Protein AF-A0A660W6Y3-F1 (afdb_monomer)

Mean predicted aligned error: 3.9 Å

Solvent-accessible surface area (backbone atoms only — not comparable to full-atom values): 3149 Å² total; per-residue (Å²): 132,58,72,70,59,51,51,52,48,44,39,42,76,74,64,67,45,50,54,66,58,50,12,62,77,71,72,50,53,42,68,56,43,52,55,51,51,54,52,50,53,54,52,51,52,53,52,55,54,56,64,73,78,110

Structure (mmCIF, N/CA/C/O backbone):
data_AF-A0A660W6Y3-F1
#
_entry.id   AF-A0A660W6Y3-F1
#
loop_
_atom_site.group_PDB
_atom_site.id
_atom_site.type_symbol
_atom_site.label_atom_id
_atom_site.label_alt_id
_atom_site.label_comp_id
_atom_site.label_asym_id
_atom_site.label_entity_id
_atom_site.label_seq_id
_atom_site.pdbx_PDB_ins_code
_atom_site.Cartn_x
_atom_site.Cartn_y
_atom_site.Cartn_z
_atom_site.occupancy
_atom_site.B_iso_or_equiv
_atom_site.auth_seq_id
_atom_site.auth_comp_id
_atom_site.auth_asym_id
_atom_site.auth_atom_id
_atom_site.pdbx_PDB_model_num
ATOM 1 N N . LEU A 1 1 ? 12.462 -5.152 -3.790 1.00 77.88 1 LEU A N 1
ATOM 2 C CA . LEU A 1 1 ? 11.568 -4.613 -2.728 1.00 77.88 1 LEU A CA 1
ATOM 3 C C . LEU A 1 1 ? 11.789 -5.379 -1.432 1.00 77.88 1 LEU A C 1
ATOM 5 O O . LEU A 1 1 ? 12.122 -6.555 -1.524 1.00 77.88 1 LEU A O 1
ATOM 9 N N . ARG A 1 2 ? 11.629 -4.750 -0.254 1.00 90.25 2 ARG A N 1
ATOM 10 C CA . ARG A 1 2 ? 11.722 -5.475 1.030 1.00 90.25 2 ARG A CA 1
ATOM 11 C C . ARG A 1 2 ? 10.505 -6.394 1.202 1.00 90.25 2 ARG A C 1
ATOM 13 O O . ARG A 1 2 ? 9.470 -6.163 0.581 1.00 90.25 2 ARG A O 1
ATOM 20 N N . GLN A 1 3 ? 10.613 -7.423 2.043 1.00 92.31 3 GLN A N 1
ATOM 21 C CA . GLN A 1 3 ? 9.524 -8.387 2.267 1.00 92.31 3 GLN A CA 1
ATOM 22 C C . GLN A 1 3 ? 8.241 -7.712 2.770 1.00 92.31 3 GLN A C 1
ATOM 24 O O . GLN A 1 3 ? 7.183 -7.898 2.182 1.00 92.31 3 GLN A O 1
ATOM 29 N N . GLN A 1 4 ? 8.354 -6.848 3.777 1.00 92.75 4 GLN A N 1
ATOM 30 C CA . GLN A 1 4 ? 7.214 -6.117 4.332 1.00 92.75 4 GLN A CA 1
ATOM 31 C C . GLN A 1 4 ? 6.537 -5.173 3.320 1.00 92.75 4 GLN A C 1
ATOM 33 O O . GLN A 1 4 ? 5.329 -4.974 3.377 1.00 92.75 4 GLN A O 1
ATOM 38 N N . ASP A 1 5 ? 7.294 -4.605 2.375 1.00 94.56 5 ASP A N 1
ATOM 39 C CA . ASP A 1 5 ? 6.733 -3.731 1.338 1.00 94.56 5 ASP A CA 1
ATOM 40 C C . ASP A 1 5 ? 5.888 -4.532 0.341 1.00 94.56 5 ASP A C 1
ATOM 42 O O . ASP A 1 5 ? 4.830 -4.079 -0.084 1.00 94.56 5 ASP A O 1
ATOM 46 N N . ARG A 1 6 ? 6.332 -5.750 -0.000 1.00 95.19 6 ARG A N 1
ATOM 47 C CA . ARG A 1 6 ? 5.543 -6.688 -0.812 1.00 95.19 6 ARG A CA 1
ATOM 48 C C . ARG A 1 6 ? 4.275 -7.108 -0.081 1.00 95.19 6 ARG A C 1
ATOM 50 O O . ARG A 1 6 ? 3.209 -7.103 -0.679 1.00 95.19 6 ARG A O 1
ATOM 57 N N . GLN A 1 7 ? 4.390 -7.419 1.207 1.00 96.81 7 GLN A N 1
ATOM 58 C CA . GLN A 1 7 ? 3.248 -7.809 2.027 1.00 96.81 7 GLN A CA 1
ATOM 59 C C . GLN A 1 7 ? 2.188 -6.698 2.088 1.00 96.81 7 GLN A C 1
ATOM 61 O O . GLN A 1 7 ? 1.007 -6.983 1.929 1.00 96.81 7 GLN A O 1
ATOM 66 N N . LEU A 1 8 ? 2.606 -5.434 2.236 1.00 96.94 8 LEU A N 1
ATOM 67 C CA . LEU A 1 8 ? 1.704 -4.280 2.183 1.00 96.94 8 LEU A CA 1
ATOM 68 C C . LEU A 1 8 ? 0.962 -4.199 0.842 1.00 96.94 8 LEU A C 1
ATOM 70 O O . LEU A 1 8 ? -0.250 -4.004 0.829 1.00 96.94 8 LEU A O 1
ATOM 74 N N . LEU A 1 9 ? 1.669 -4.371 -0.281 1.00 96.88 9 LEU A N 1
ATOM 75 C CA . LEU A 1 9 ? 1.047 -4.342 -1.608 1.00 96.88 9 LEU A CA 1
ATOM 76 C C . LEU A 1 9 ? 0.045 -5.485 -1.808 1.00 96.88 9 LEU A C 1
ATOM 78 O O . LEU A 1 9 ? -1.014 -5.252 -2.375 1.00 96.88 9 LEU A O 1
ATOM 82 N N . VAL A 1 10 ? 0.350 -6.693 -1.323 1.00 97.75 10 VAL A N 1
ATOM 83 C CA . VAL A 1 10 ? -0.571 -7.842 -1.398 1.00 97.75 10 VAL A CA 1
ATOM 84 C C . VAL A 1 10 ? -1.838 -7.581 -0.584 1.00 97.75 10 VAL A C 1
ATOM 86 O O . VAL A 1 10 ? -2.937 -7.787 -1.096 1.00 97.75 10 VAL A O 1
ATOM 89 N N . MET A 1 11 ? -1.705 -7.078 0.649 1.00 98.00 11 MET A N 1
ATOM 90 C CA . MET A 1 11 ? -2.866 -6.725 1.476 1.00 98.00 11 MET A CA 1
ATOM 91 C C . MET A 1 11 ? -3.768 -5.698 0.778 1.00 98.00 11 MET A C 1
ATOM 93 O O . MET A 1 11 ? -4.985 -5.840 0.781 1.00 98.00 11 MET A O 1
ATOM 97 N N . TYR A 1 12 ? -3.175 -4.680 0.149 1.00 98.06 12 TYR A N 1
ATOM 98 C CA . TYR A 1 12 ? -3.937 -3.609 -0.490 1.00 98.06 12 TYR A CA 1
ATOM 99 C C . TYR A 1 12 ? -4.557 -4.021 -1.836 1.00 98.06 12 TYR A C 1
ATOM 101 O O . TYR A 1 12 ? -5.750 -3.835 -2.046 1.00 98.06 12 TYR A O 1
ATOM 109 N N . TYR A 1 13 ? -3.768 -4.596 -2.749 1.00 97.50 13 TYR A N 1
ATOM 110 C CA . TYR A 1 13 ? -4.203 -4.854 -4.128 1.00 97.50 13 TYR A CA 1
ATOM 111 C C . TYR A 1 13 ? -4.853 -6.224 -4.343 1.00 97.50 13 TYR A C 1
ATOM 113 O O . TYR A 1 13 ? -5.648 -6.363 -5.266 1.00 97.50 13 TYR A O 1
ATOM 121 N N . SER A 1 14 ? -4.509 -7.236 -3.541 1.00 97.81 14 SER A N 1
ATOM 122 C CA . SER A 1 14 ? -5.045 -8.598 -3.703 1.00 97.81 14 SER A CA 1
ATOM 123 C C . SER A 1 14 ? -6.092 -8.948 -2.653 1.00 97.81 14 SER A C 1
ATOM 125 O O . SER A 1 14 ? -7.047 -9.651 -2.955 1.00 97.81 14 SER A O 1
ATOM 127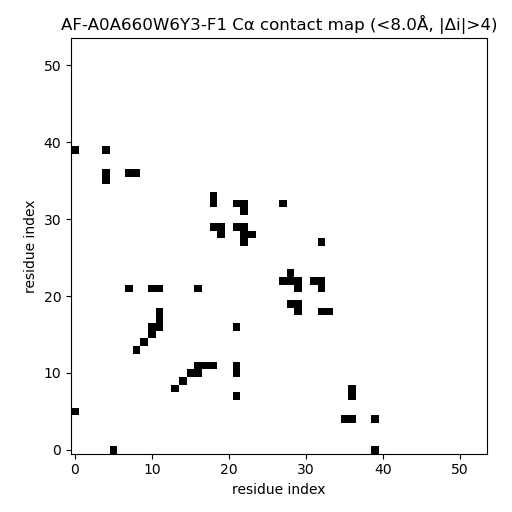 N N . GLN A 1 15 ? -5.910 -8.475 -1.419 1.00 97.69 15 GLN A N 1
ATOM 128 C CA . GLN A 1 15 ? -6.839 -8.737 -0.312 1.00 97.69 15 GLN A CA 1
ATOM 129 C C . GLN A 1 15 ? -7.826 -7.584 -0.087 1.00 97.69 15 GLN A C 1
ATOM 131 O O . GLN A 1 15 ? -8.670 -7.683 0.797 1.00 97.69 15 GLN A O 1
ATOM 136 N N . TYR A 1 16 ? -7.725 -6.506 -0.876 1.00 97.31 16 TYR A N 1
ATOM 137 C CA . TYR A 1 16 ? -8.597 -5.326 -0.822 1.00 97.31 16 TYR A CA 1
ATOM 138 C C . TYR A 1 16 ? -8.722 -4.696 0.577 1.00 97.31 16 TYR A C 1
ATOM 140 O O . TYR A 1 16 ? -9.729 -4.067 0.894 1.00 97.31 16 TYR A O 1
ATOM 148 N N . MET A 1 17 ? -7.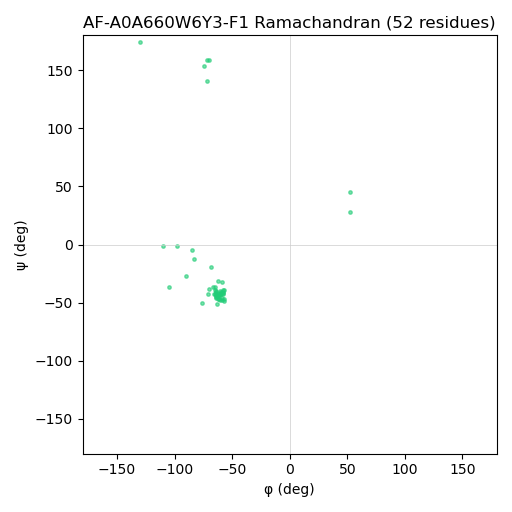692 -4.841 1.417 1.00 98.12 17 MET A N 1
ATOM 149 C CA . MET A 1 17 ? -7.679 -4.256 2.755 1.00 98.12 17 MET A CA 1
ATOM 150 C C . MET A 1 17 ? -7.515 -2.739 2.682 1.00 98.12 17 MET A C 1
ATOM 152 O O . MET A 1 17 ? -6.702 -2.205 1.922 1.00 98.12 17 MET A O 1
ATOM 156 N N . THR A 1 18 ? -8.224 -2.030 3.551 1.00 98.00 18 THR A N 1
ATOM 157 C CA . THR A 1 18 ? -8.064 -0.584 3.726 1.00 98.00 18 THR A CA 1
ATOM 158 C C . THR A 1 18 ? -6.747 -0.248 4.432 1.00 98.00 18 THR A C 1
ATOM 160 O O . THR A 1 18 ? -6.186 -1.055 5.180 1.00 98.00 18 THR A O 1
ATOM 163 N N . PHE A 1 19 ? -6.252 0.986 4.278 1.00 97.88 19 PHE A N 1
ATOM 164 C CA . PHE A 1 19 ? -5.067 1.436 5.022 1.00 97.88 19 PHE A CA 1
ATOM 165 C C . PHE A 1 19 ? -5.256 1.358 6.538 1.00 97.88 19 PHE A C 1
ATOM 167 O O . PHE A 1 19 ? -4.300 1.046 7.247 1.00 97.88 19 PHE A O 1
ATOM 174 N N . ARG A 1 20 ? -6.483 1.555 7.032 1.00 98.00 20 ARG A N 1
ATOM 175 C CA . ARG A 1 20 ? -6.826 1.385 8.446 1.00 98.00 20 ARG A CA 1
ATOM 176 C C . ARG A 1 20 ? -6.665 -0.060 8.921 1.00 98.00 20 ARG A C 1
ATOM 178 O O . ARG A 1 20 ? -6.179 -0.290 10.025 1.00 98.00 20 ARG A O 1
ATOM 185 N N . GLU A 1 21 ? -7.066 -1.043 8.121 1.00 98.12 21 GLU A N 1
ATOM 186 C CA . GLU A 1 21 ? -6.905 -2.463 8.465 1.00 98.12 21 GLU A CA 1
ATOM 187 C C . GLU A 1 21 ? -5.442 -2.893 8.391 1.00 98.12 21 GLU A C 1
ATOM 189 O O . GLU A 1 21 ? -4.933 -3.540 9.304 1.00 98.12 21 GLU A O 1
ATOM 194 N N . ILE A 1 22 ? -4.733 -2.445 7.357 1.00 98.00 22 ILE A N 1
ATOM 195 C CA . ILE A 1 22 ? -3.297 -2.685 7.196 1.00 98.00 22 ILE A CA 1
ATOM 196 C C . ILE A 1 22 ? -2.511 -2.071 8.365 1.00 98.00 22 ILE A C 1
ATOM 198 O O . ILE A 1 22 ? -1.591 -2.693 8.897 1.00 98.00 22 ILE A O 1
ATOM 202 N N . ALA A 1 23 ? -2.896 -0.879 8.826 1.00 98.00 23 ALA A N 1
ATOM 203 C CA . ALA A 1 23 ? -2.286 -0.212 9.975 1.00 98.00 23 ALA A CA 1
ATOM 204 C C . ALA A 1 23 ? -2.348 -1.073 11.247 1.00 98.00 23 ALA A C 1
ATOM 206 O O . ALA A 1 23 ? -1.358 -1.159 11.978 1.00 98.00 23 ALA A O 1
ATOM 207 N N . LYS A 1 24 ? -3.465 -1.785 11.466 1.00 97.88 24 LYS A N 1
ATOM 208 C CA . LYS A 1 24 ? -3.611 -2.734 12.582 1.00 97.88 24 LYS A CA 1
ATOM 209 C C . LYS A 1 24 ? -2.642 -3.911 12.459 1.00 97.88 24 LYS A C 1
ATOM 211 O O . LYS A 1 24 ? -2.009 -4.266 13.450 1.00 97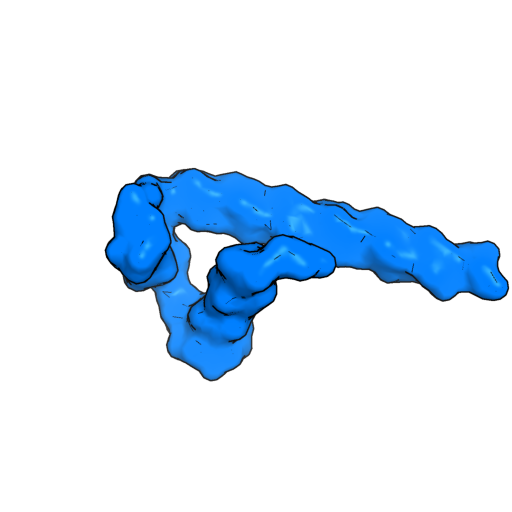.88 24 LYS A O 1
ATOM 216 N N . VAL A 1 25 ? -2.477 -4.477 11.259 1.00 97.06 25 VAL A N 1
ATOM 217 C CA . VAL A 1 25 ? -1.554 -5.604 11.009 1.00 97.06 25 VAL A CA 1
ATOM 218 C C . VAL A 1 25 ? -0.103 -5.208 11.292 1.00 97.06 25 VAL A C 1
ATOM 220 O O . VAL A 1 25 ? 0.631 -5.946 11.946 1.00 97.06 25 VAL A O 1
ATOM 223 N N . PHE A 1 26 ? 0.307 -4.022 10.841 1.00 95.50 26 PHE A N 1
ATOM 224 C CA . PHE A 1 26 ? 1.671 -3.521 11.031 1.00 95.50 26 PHE A CA 1
ATOM 225 C C . PHE A 1 26 ? 1.905 -2.825 12.380 1.00 95.50 26 PHE A C 1
ATOM 227 O O . PHE A 1 26 ? 3.046 -2.463 12.662 1.00 95.50 26 PHE A O 1
ATOM 234 N N . LYS A 1 27 ? 0.866 -2.643 13.208 1.00 96.81 27 LYS A N 1
ATOM 235 C CA . LYS A 1 27 ? 0.909 -1.883 14.472 1.00 96.81 27 LYS A CA 1
ATOM 236 C C . LYS A 1 27 ? 1.488 -0.468 14.298 1.00 96.81 27 LYS A C 1
ATOM 238 O O . LYS A 1 27 ? 2.323 -0.024 15.081 1.00 96.81 27 LYS A O 1
ATOM 243 N N . ILE 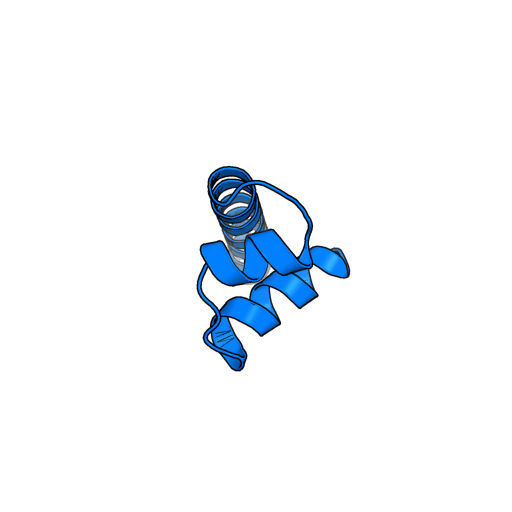A 1 28 ? 1.050 0.237 13.255 1.00 96.38 28 ILE A N 1
ATOM 244 C CA . ILE A 1 28 ? 1.446 1.623 12.947 1.00 96.38 28 ILE A CA 1
ATOM 245 C C . ILE A 1 28 ? 0.209 2.493 12.702 1.00 96.38 28 ILE A C 1
ATOM 247 O O . ILE A 1 28 ? -0.906 1.985 12.658 1.00 96.38 28 ILE A O 1
ATOM 251 N N . SER A 1 29 ? 0.386 3.805 12.528 1.00 98.00 29 SER A N 1
ATOM 252 C CA . SER A 1 29 ? -0.711 4.692 12.127 1.00 98.00 29 SER A CA 1
ATOM 253 C C . SER A 1 29 ? -1.081 4.522 10.649 1.00 98.00 29 SER A C 1
ATOM 255 O O . SER A 1 29 ? -0.246 4.174 9.810 1.00 98.00 29 SER A O 1
ATOM 257 N N . GLU A 1 30 ? -2.331 4.833 10.311 1.00 97.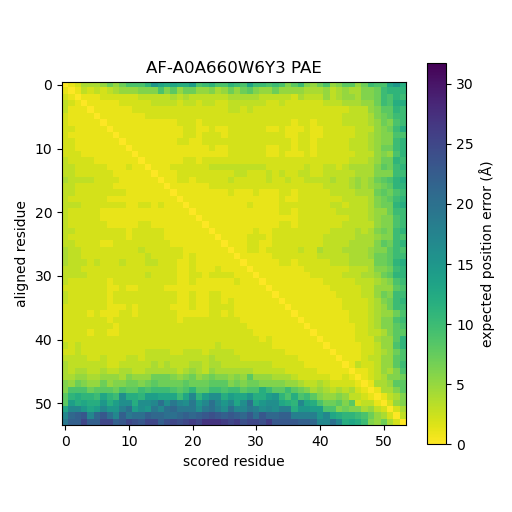62 30 GLU A N 1
ATOM 258 C CA . GLU A 1 30 ? -2.824 4.832 8.929 1.00 97.62 30 GLU A CA 1
ATOM 259 C C . GLU A 1 30 ? -2.018 5.783 8.028 1.00 97.62 30 GLU A C 1
ATOM 261 O O . GLU A 1 30 ? -1.616 5.417 6.921 1.00 97.62 30 GLU A O 1
ATOM 266 N N . SER A 1 31 ? -1.669 6.967 8.539 1.00 97.94 31 SER A N 1
ATOM 267 C CA . SER A 1 31 ? -0.804 7.924 7.842 1.00 97.94 31 SER A CA 1
ATOM 268 C C . SER A 1 31 ? 0.561 7.319 7.497 1.00 97.94 31 SER A C 1
ATOM 270 O O . SER A 1 31 ? 1.065 7.521 6.391 1.00 97.94 31 SER A O 1
ATOM 272 N N . SER A 1 32 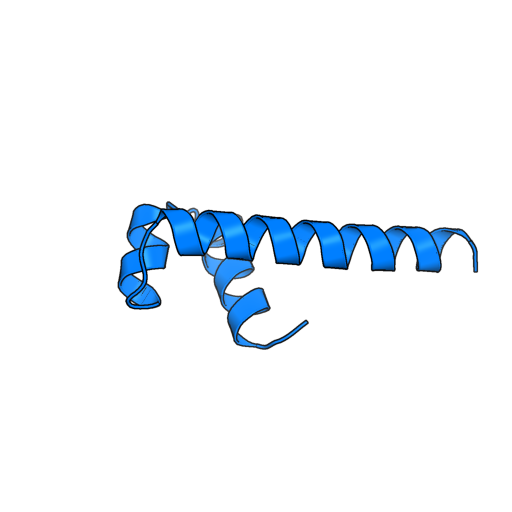? 1.144 6.519 8.398 1.00 97.69 32 SER A N 1
ATOM 273 C CA . SER A 1 32 ? 2.406 5.814 8.143 1.00 97.69 32 SER A CA 1
ATOM 274 C C . SER A 1 32 ? 2.267 4.744 7.057 1.00 97.69 32 SER A C 1
ATOM 276 O O . SER A 1 32 ? 3.179 4.595 6.240 1.00 97.69 32 SER A O 1
ATOM 278 N N . VAL A 1 33 ? 1.130 4.040 6.984 1.00 97.69 33 VAL A N 1
ATOM 279 C CA . VAL A 1 33 ? 0.829 3.108 5.877 1.00 97.69 33 VAL A CA 1
ATOM 280 C C . VAL A 1 33 ? 0.777 3.860 4.548 1.00 97.69 33 VAL A C 1
ATOM 282 O O . VAL A 1 33 ? 1.423 3.440 3.588 1.00 97.69 33 VAL A O 1
ATOM 285 N N . CYS A 1 34 ? 0.085 5.002 4.500 1.00 97.75 34 CYS A N 1
ATOM 286 C CA . CYS A 1 34 ? -0.021 5.830 3.297 1.00 97.75 34 CYS A CA 1
ATOM 287 C C . CYS A 1 34 ? 1.353 6.333 2.815 1.00 97.75 34 CYS A C 1
ATOM 289 O O . CYS A 1 34 ? 1.707 6.183 1.641 1.00 97.75 34 CYS A O 1
ATOM 291 N N . LEU A 1 35 ? 2.178 6.867 3.725 1.00 97.94 35 LEU A N 1
ATOM 292 C CA . LEU A 1 35 ? 3.536 7.320 3.405 1.00 97.94 35 LEU A CA 1
ATOM 293 C C . LEU A 1 35 ? 4.411 6.174 2.890 1.00 97.94 35 LEU A C 1
ATOM 295 O O . LEU A 1 35 ? 5.122 6.329 1.891 1.00 97.94 35 LEU A O 1
ATOM 299 N N . ARG A 1 36 ? 4.326 5.007 3.537 1.00 96.56 36 ARG A N 1
ATOM 300 C CA . ARG A 1 36 ? 5.048 3.806 3.118 1.00 96.56 36 ARG A 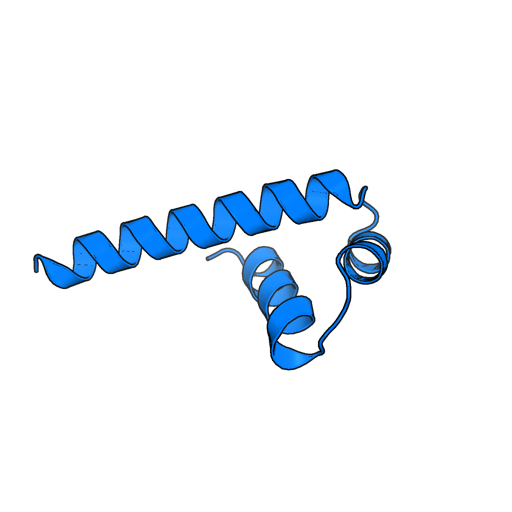CA 1
ATOM 301 C C . ARG A 1 36 ? 4.606 3.345 1.730 1.00 96.56 36 ARG A C 1
ATOM 303 O O . ARG A 1 36 ? 5.460 3.110 0.877 1.00 96.56 36 ARG A O 1
ATOM 310 N N . HIS A 1 37 ? 3.300 3.287 1.475 1.00 97.75 37 HIS A N 1
ATOM 311 C CA . HIS A 1 37 ? 2.738 2.948 0.169 1.00 97.75 37 HIS A CA 1
ATOM 312 C C . HIS A 1 37 ? 3.249 3.903 -0.922 1.00 97.75 37 HIS A C 1
ATOM 314 O O . HIS A 1 37 ? 3.800 3.465 -1.933 1.00 97.75 37 HIS A O 1
ATOM 320 N N . LYS A 1 38 ? 3.195 5.219 -0.684 1.00 97.56 38 LYS A N 1
ATOM 321 C CA . LYS A 1 38 ? 3.716 6.238 -1.612 1.00 97.56 38 LYS A CA 1
ATOM 322 C C . LYS A 1 38 ? 5.204 6.046 -1.922 1.00 97.56 38 LYS A C 1
ATOM 324 O O . LYS A 1 38 ? 5.619 6.186 -3.076 1.00 97.56 38 LYS A O 1
ATOM 329 N N . ALA A 1 39 ? 6.017 5.721 -0.916 1.00 96.75 39 ALA A N 1
ATOM 330 C CA . ALA A 1 39 ? 7.446 5.468 -1.098 1.00 96.75 39 ALA A CA 1
ATOM 331 C C . ALA A 1 39 ? 7.711 4.222 -1.963 1.00 96.75 39 ALA A C 1
ATOM 333 O O . ALA A 1 39 ? 8.600 4.241 -2.820 1.00 96.75 39 ALA A O 1
ATOM 334 N N . ILE A 1 40 ? 6.912 3.167 -1.776 1.00 96.00 40 ILE A N 1
ATOM 335 C CA . ILE A 1 40 ? 6.970 1.929 -2.563 1.00 96.00 40 ILE A CA 1
ATOM 336 C C . ILE A 1 40 ? 6.648 2.202 -4.035 1.00 96.00 40 ILE A C 1
ATOM 338 O O . ILE A 1 40 ? 7.457 1.858 -4.899 1.00 96.00 40 ILE A O 1
ATOM 342 N N . ILE A 1 41 ? 5.530 2.877 -4.321 1.00 95.44 41 ILE A N 1
ATOM 343 C CA . ILE A 1 41 ? 5.119 3.204 -5.695 1.00 95.44 41 ILE A CA 1
ATOM 344 C C . ILE A 1 41 ? 6.163 4.084 -6.387 1.00 95.44 41 ILE A C 1
ATOM 346 O O . ILE A 1 41 ? 6.551 3.802 -7.517 1.00 95.44 41 ILE A O 1
ATOM 350 N N . ARG A 1 42 ? 6.716 5.094 -5.699 1.00 95.31 42 ARG A N 1
ATOM 351 C CA . ARG A 1 42 ? 7.819 5.906 -6.248 1.00 95.31 42 ARG A CA 1
ATOM 352 C C . ARG A 1 42 ? 9.055 5.072 -6.580 1.00 95.31 42 ARG A C 1
ATOM 354 O O . ARG A 1 42 ? 9.699 5.308 -7.600 1.00 95.31 42 ARG A O 1
ATOM 361 N N . LYS A 1 43 ? 9.415 4.109 -5.726 1.00 93.44 43 LYS A N 1
ATOM 362 C CA . LYS A 1 43 ? 10.560 3.224 -5.973 1.00 93.44 43 LYS A CA 1
ATOM 363 C C . LYS A 1 43 ? 10.321 2.320 -7.182 1.00 93.44 43 LYS A C 1
ATOM 365 O O . LYS A 1 43 ? 11.229 2.173 -7.992 1.00 93.44 43 LYS A O 1
ATOM 370 N N . LEU A 1 44 ? 9.119 1.762 -7.305 1.00 92.19 44 LEU A N 1
ATOM 371 C CA . LEU A 1 44 ? 8.706 0.968 -8.461 1.00 92.19 44 LEU A CA 1
ATOM 372 C C . LEU A 1 44 ? 8.706 1.794 -9.750 1.00 92.19 44 LEU A C 1
ATOM 374 O O . LEU A 1 44 ? 9.267 1.346 -10.742 1.00 92.19 44 LEU A O 1
ATOM 378 N N . GLY A 1 45 ? 8.171 3.017 -9.709 1.00 9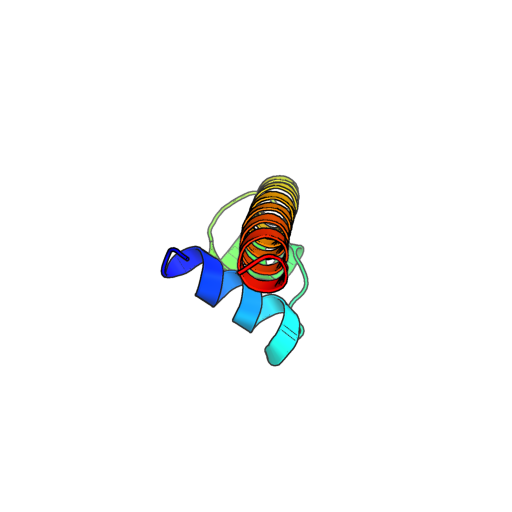3.56 45 GLY A N 1
ATOM 379 C CA . GLY A 1 45 ? 8.182 3.936 -10.846 1.00 93.56 45 GLY A CA 1
ATOM 380 C C . GLY A 1 45 ? 9.597 4.216 -11.349 1.00 93.56 45 GLY A C 1
ATOM 381 O O . GLY A 1 45 ? 9.858 4.064 -12.534 1.00 93.56 45 GLY A O 1
ATOM 382 N N . ARG A 1 46 ? 10.545 4.512 -10.447 1.00 91.25 46 ARG A N 1
ATOM 383 C CA . ARG A 1 46 ? 11.956 4.710 -10.829 1.00 91.25 46 ARG A CA 1
ATOM 384 C C . ARG A 1 46 ? 12.574 3.480 -11.491 1.00 91.25 46 ARG A C 1
ATOM 386 O O . ARG A 1 46 ? 13.284 3.627 -12.476 1.00 91.25 46 ARG A O 1
ATOM 393 N N . LEU A 1 47 ? 12.308 2.283 -10.965 1.00 87.56 47 LEU A N 1
ATOM 394 C CA . LEU A 1 47 ? 12.814 1.040 -11.557 1.00 87.56 47 LEU A CA 1
ATOM 395 C C . LEU A 1 47 ? 12.219 0.793 -12.949 1.00 87.56 47 LEU A C 1
ATOM 397 O O . LEU A 1 47 ? 12.952 0.445 -13.867 1.00 87.56 47 LEU A O 1
ATOM 401 N N . ALA A 1 48 ? 10.917 1.030 -13.117 1.00 86.19 48 ALA A N 1
ATOM 402 C CA . ALA A 1 48 ? 10.244 0.897 -14.404 1.00 86.19 48 ALA A CA 1
ATOM 403 C C . ALA A 1 48 ? 10.759 1.911 -15.441 1.00 86.19 48 ALA A C 1
ATOM 405 O O . ALA A 1 48 ? 10.895 1.566 -16.611 1.00 86.19 48 ALA A O 1
ATOM 406 N N . THR A 1 49 ? 11.079 3.143 -15.024 1.00 84.12 49 THR A N 1
ATOM 407 C CA . THR A 1 49 ? 11.706 4.144 -15.902 1.00 84.12 49 THR A CA 1
ATOM 408 C C . THR A 1 49 ? 13.095 3.700 -16.352 1.00 84.12 49 THR A C 1
ATOM 410 O O . THR A 1 49 ? 13.383 3.780 -17.537 1.00 84.12 49 THR A O 1
ATOM 413 N N . VAL A 1 50 ? 13.935 3.190 -15.444 1.00 75.25 50 VAL A N 1
ATOM 414 C CA . VAL A 1 50 ? 15.283 2.700 -15.793 1.00 75.25 50 VAL A CA 1
ATOM 415 C C . VAL A 1 50 ? 15.213 1.518 -16.764 1.00 75.25 50 VAL A C 1
ATOM 417 O O . VAL A 1 50 ? 15.950 1.493 -17.740 1.00 75.25 50 VAL A O 1
ATOM 420 N N . MET A 1 51 ? 14.291 0.576 -16.550 1.00 63.88 51 MET A N 1
ATOM 421 C CA . MET A 1 51 ? 14.112 -0.579 -17.441 1.00 63.88 51 MET A CA 1
ATOM 422 C C . MET A 1 51 ? 13.561 -0.234 -18.831 1.00 63.88 51 MET A C 1
ATOM 424 O O . MET A 1 51 ? 13.676 -1.053 -19.729 1.00 63.88 51 MET A O 1
ATOM 428 N N . ARG A 1 52 ? 12.930 0.931 -19.020 1.00 61.03 52 ARG 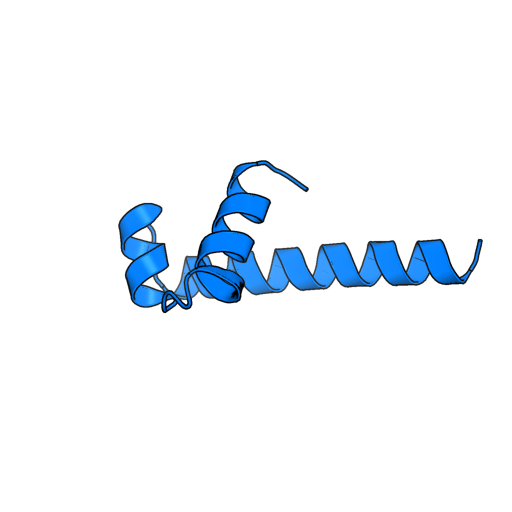A N 1
ATOM 429 C CA . ARG A 1 52 ? 12.410 1.362 -20.332 1.00 61.03 52 ARG A CA 1
ATOM 430 C C . ARG A 1 52 ? 13.458 2.022 -21.230 1.00 61.03 52 ARG A C 1
ATOM 432 O O . ARG A 1 52 ? 13.160 2.269 -22.391 1.00 61.03 52 ARG A O 1
ATOM 439 N N . VAL A 1 53 ? 14.620 2.368 -20.681 1.00 55.28 53 VAL A N 1
ATOM 440 C CA . VAL A 1 53 ? 15.698 3.084 -21.386 1.00 55.28 53 VAL A CA 1
ATOM 441 C C . VAL A 1 53 ? 16.917 2.170 -21.621 1.00 55.28 53 VAL A C 1
ATOM 443 O O . VAL A 1 53 ? 17.894 2.601 -22.223 1.00 55.28 53 VAL A O 1
ATOM 446 N N . ALA A 1 54 ? 16.854 0.916 -21.163 1.00 49.34 54 ALA A N 1
ATOM 447 C CA . ALA A 1 54 ? 17.830 -0.141 -21.436 1.00 49.34 54 ALA A CA 1
ATOM 448 C C . ALA A 1 54 ? 17.302 -1.074 -22.531 1.00 49.34 54 ALA A C 1
ATOM 450 O O . ALA A 1 54 ? 18.137 -1.561 -23.320 1.00 49.34 54 ALA A O 1
#

Secondary structure (DSSP, 8-state):
--HHHHHHHHHHHTS---HHHHHHHHTS-HHHHHHHHHHHHHHHHHHHHHHT--

Nearest PDB structures (foldseek):
  8x6g-assembly1_H  TM=9.339E-01  e=5.067E-02  Staphylococcus aureus
  6dvb-assembly1_F  TM=8.754E-01  e=6.595E-02  Mycobacterium tuberculosis H37Rv
  3vfz-assembly3_A  TM=9.228E-01  e=2.021E-01  Mycobacterium tuberculosis
  1xsv-assembly1_B  TM=9.261E-01  e=2.809E-01  Staphylococcus aureus
  1or7-assembly3_B  TM=7.620E-01  e=1.365E+00  Escherichia coli

Foldseek 3Di:
DDPVLVVLCCCCPVVVDQLCRVCVVVVHDSVVSVVSPVVSVVVVVVVVVVVVVD

Radius of gyration: 12.41 Å; Cα contacts (8 Å, |Δi|>4): 32; chains: 1; bounding box: 26×17×36 Å

pLDDT: mean 92.23, std 11.05, range [49.34, 98.12]

Sequence (54 aa):
LRQQDRQLLVMYYSQYMTFREIAKVFKISESSVCLRHKAIIRKLGRLATVMRVA